Protein AF-A0A7L9R3M8-F1 (afdb_monomer)

Structure (mmCIF, N/CA/C/O backbone):
data_AF-A0A7L9R3M8-F1
#
_entry.id   AF-A0A7L9R3M8-F1
#
loop_
_atom_site.group_PDB
_atom_site.id
_atom_site.type_symbol
_atom_site.label_atom_id
_atom_site.label_alt_id
_atom_site.label_comp_id
_atom_site.label_asym_id
_atom_site.label_entity_id
_atom_site.label_seq_id
_atom_site.pdbx_PDB_ins_code
_atom_site.Cartn_x
_atom_site.Cartn_y
_atom_site.Cartn_z
_atom_site.occupancy
_atom_site.B_iso_or_equiv
_atom_site.auth_seq_id
_atom_site.auth_comp_id
_atom_site.auth_asym_id
_atom_site.auth_atom_id
_atom_site.pdbx_PDB_model_num
ATOM 1 N N . MET A 1 1 ? -17.799 -55.733 -12.411 1.00 40.94 1 MET A N 1
ATOM 2 C CA . MET A 1 1 ? -16.766 -54.785 -11.942 1.00 40.94 1 MET A CA 1
ATOM 3 C C . MET A 1 1 ? -17.197 -53.381 -12.339 1.00 40.94 1 MET A C 1
ATOM 5 O O . MET A 1 1 ? -17.214 -53.084 -13.524 1.00 40.94 1 MET A O 1
ATOM 9 N N . ARG A 1 2 ? -17.662 -52.560 -11.390 1.00 52.81 2 ARG A N 1
ATOM 10 C CA . ARG A 1 2 ? -17.991 -51.150 -11.647 1.00 52.81 2 ARG A CA 1
ATOM 11 C C . ARG A 1 2 ? -16.721 -50.351 -11.388 1.00 52.81 2 ARG A C 1
ATOM 13 O O . ARG A 1 2 ? -16.240 -50.338 -10.261 1.00 52.81 2 ARG A O 1
ATOM 20 N N . VAL A 1 3 ? -16.150 -49.780 -12.443 1.00 49.91 3 VAL A N 1
ATOM 21 C CA . VAL A 1 3 ? -14.991 -48.891 -12.353 1.00 49.91 3 VAL A CA 1
ATOM 22 C C . VAL A 1 3 ? -15.475 -47.630 -11.649 1.00 49.91 3 VAL A C 1
ATOM 24 O O . VAL A 1 3 ? -16.201 -46.824 -12.226 1.00 49.91 3 VAL A O 1
ATOM 27 N N . ILE A 1 4 ? -15.156 -47.515 -10.363 1.00 57.56 4 ILE A N 1
ATOM 28 C CA . ILE A 1 4 ? -15.366 -46.294 -9.595 1.00 57.56 4 ILE A CA 1
ATOM 29 C C . ILE A 1 4 ? -14.345 -45.298 -10.141 1.00 57.56 4 ILE A C 1
ATOM 31 O O . ILE A 1 4 ? -13.175 -45.326 -9.768 1.00 57.56 4 ILE A O 1
ATOM 35 N N . VAL A 1 5 ? -14.778 -44.455 -11.077 1.00 57.78 5 VAL A N 1
ATOM 36 C CA . VAL A 1 5 ? -14.022 -43.272 -11.485 1.00 57.78 5 VAL A CA 1
ATOM 37 C C . VAL A 1 5 ? -14.109 -42.299 -10.314 1.00 57.78 5 VAL A C 1
ATOM 39 O O . VAL A 1 5 ? -15.004 -41.462 -10.236 1.00 57.78 5 VAL A O 1
ATOM 42 N N . LEU A 1 6 ? -13.205 -42.471 -9.348 1.00 56.19 6 LEU A N 1
ATOM 43 C CA . LEU A 1 6 ? -12.852 -41.439 -8.385 1.00 56.19 6 LEU A CA 1
ATOM 44 C C . LEU A 1 6 ? -12.228 -40.303 -9.194 1.00 56.19 6 LEU A C 1
ATOM 46 O O . LEU A 1 6 ? -11.022 -40.268 -9.429 1.00 56.19 6 LEU A O 1
ATOM 50 N N . ALA A 1 7 ? -13.083 -39.411 -9.690 1.00 59.22 7 ALA A N 1
ATOM 51 C CA . ALA A 1 7 ? -12.666 -38.121 -10.193 1.00 59.22 7 ALA A CA 1
ATOM 52 C C . ALA A 1 7 ? -11.979 -37.401 -9.029 1.00 59.22 7 ALA A C 1
ATOM 54 O O . ALA A 1 7 ? -12.631 -36.910 -8.107 1.00 59.22 7 ALA A O 1
ATOM 55 N N . LEU A 1 8 ? -10.647 -37.402 -9.047 1.00 58.78 8 LEU A N 1
ATOM 56 C CA . LEU A 1 8 ? -9.832 -36.501 -8.253 1.00 58.78 8 LEU A CA 1
ATOM 57 C C . LEU A 1 8 ? -10.190 -35.092 -8.723 1.00 58.78 8 LEU A C 1
ATOM 59 O O . LEU A 1 8 ? -9.621 -34.578 -9.683 1.00 58.78 8 LEU A O 1
ATOM 63 N N . MET A 1 9 ? -11.179 -34.492 -8.065 1.00 54.81 9 MET A N 1
ATOM 64 C CA . MET A 1 9 ? -11.399 -33.057 -8.089 1.00 54.81 9 MET A CA 1
ATOM 65 C C . MET A 1 9 ? -10.169 -32.435 -7.430 1.00 54.81 9 MET A C 1
ATOM 67 O O . MET A 1 9 ? -10.170 -32.128 -6.240 1.00 54.81 9 MET A O 1
ATOM 71 N N . VAL A 1 10 ? -9.080 -32.311 -8.191 1.00 56.31 10 VAL A N 1
ATOM 72 C CA . VAL A 1 10 ? -7.995 -31.394 -7.868 1.00 56.31 10 VAL A CA 1
ATOM 73 C C . VAL A 1 10 ? -8.634 -30.023 -7.986 1.00 56.31 10 VAL A C 1
ATOM 75 O O . VAL A 1 10 ? -8.672 -29.421 -9.057 1.00 56.31 10 VAL A O 1
ATOM 78 N N . ALA A 1 11 ? -9.231 -29.565 -6.888 1.00 55.12 11 ALA A N 1
ATOM 79 C CA . ALA A 1 11 ? -9.485 -28.159 -6.702 1.00 55.12 11 ALA A CA 1
ATOM 80 C C . ALA A 1 11 ? -8.110 -27.512 -6.834 1.00 55.12 11 ALA A C 1
ATOM 82 O O . ALA A 1 11 ? -7.274 -27.629 -5.940 1.00 55.12 11 ALA A O 1
ATOM 83 N N . ALA A 1 12 ? -7.840 -26.923 -7.997 1.00 50.97 12 ALA A N 1
ATOM 84 C CA . ALA A 1 12 ? -6.724 -26.026 -8.183 1.00 50.97 12 ALA A CA 1
ATOM 85 C C . ALA A 1 12 ? -7.003 -24.832 -7.268 1.00 50.97 12 ALA A C 1
ATOM 87 O O . ALA A 1 12 ? -7.566 -23.824 -7.684 1.00 50.97 12 ALA A O 1
ATOM 88 N N . SER A 1 13 ? -6.699 -24.983 -5.979 1.00 57.19 13 SER A N 1
ATOM 89 C CA . SER A 1 13 ? -6.560 -23.866 -5.070 1.00 57.19 13 SER A CA 1
ATOM 90 C C . SER A 1 13 ? -5.447 -23.038 -5.681 1.00 57.19 13 SER A C 1
ATOM 92 O O . SER A 1 13 ? -4.285 -23.436 -5.613 1.00 57.19 13 SER A O 1
ATOM 94 N N . SER A 1 14 ? -5.809 -21.963 -6.379 1.00 63.81 14 SER A N 1
ATOM 95 C CA . SER A 1 14 ? -4.867 -20.974 -6.882 1.00 63.81 14 SER A CA 1
ATOM 96 C C . SER A 1 14 ? -3.957 -20.605 -5.715 1.00 63.81 14 SER A C 1
ATOM 98 O O . SER A 1 14 ? -4.412 -19.967 -4.763 1.00 63.81 14 SER A O 1
ATOM 100 N N . ALA A 1 15 ? -2.722 -21.108 -5.726 1.00 78.94 15 ALA A N 1
ATOM 101 C CA . ALA A 1 15 ? -1.764 -20.843 -4.670 1.00 78.94 15 ALA A CA 1
ATOM 102 C C . ALA A 1 15 ? -1.500 -19.340 -4.706 1.00 78.94 15 ALA A C 1
ATOM 104 O O . ALA A 1 15 ? -0.941 -18.828 -5.674 1.00 78.94 15 ALA A O 1
ATOM 105 N N . CYS A 1 16 ? -2.012 -18.623 -3.712 1.00 88.19 16 CYS A N 1
ATOM 106 C CA . CYS A 1 16 ? -1.898 -17.179 -3.689 1.00 88.19 16 CYS A CA 1
ATOM 107 C C . CYS A 1 16 ? -0.423 -16.800 -3.544 1.00 88.19 16 CYS A C 1
ATOM 109 O O . CYS A 1 16 ? 0.247 -17.287 -2.632 1.00 88.19 16 CYS A O 1
ATOM 111 N N . ARG A 1 17 ? 0.088 -15.946 -4.436 1.00 89.56 17 ARG A N 1
ATOM 112 C CA . ARG A 1 17 ? 1.512 -15.578 -4.424 1.00 89.56 17 ARG A CA 1
ATOM 113 C C . ARG A 1 17 ? 1.840 -14.555 -3.341 1.00 89.56 17 ARG A C 1
ATOM 115 O O . ARG A 1 17 ? 2.932 -14.590 -2.783 1.00 89.56 17 ARG A O 1
ATOM 122 N N . TYR A 1 18 ? 0.887 -13.679 -3.021 1.00 91.06 18 TYR A N 1
ATOM 123 C CA . TYR A 1 18 ? 1.064 -12.599 -2.054 1.00 91.06 18 TYR A CA 1
ATOM 124 C C . TYR A 1 18 ? -0.087 -12.536 -1.055 1.00 91.06 18 TYR A C 1
ATOM 126 O O . TYR A 1 18 ? -1.259 -12.450 -1.431 1.00 91.06 18 TYR A O 1
ATOM 134 N N . TYR A 1 19 ? 0.270 -12.525 0.225 1.00 92.88 19 TYR A N 1
ATOM 135 C CA . TYR A 1 19 ? -0.666 -12.391 1.333 1.00 92.88 19 TYR A CA 1
ATOM 136 C C . TYR A 1 19 ? -0.472 -11.044 2.022 1.00 92.88 19 TYR A C 1
ATOM 138 O O . TYR A 1 19 ? 0.644 -10.689 2.397 1.00 92.88 19 TYR A O 1
ATOM 146 N N . CYS A 1 20 ? -1.574 -10.330 2.221 1.00 94.50 20 CYS A N 1
ATOM 147 C CA . CYS A 1 20 ? -1.619 -9.048 2.916 1.00 94.50 20 CYS A CA 1
ATOM 148 C C . CYS A 1 20 ? -2.393 -9.195 4.228 1.00 94.50 20 CYS A C 1
ATOM 150 O O . CYS A 1 20 ? -3.126 -10.170 4.405 1.00 94.50 20 CYS A O 1
ATOM 152 N N . ARG A 1 21 ? -2.260 -8.225 5.139 1.00 95.00 21 ARG A N 1
ATOM 153 C CA . ARG A 1 21 ? -2.945 -8.230 6.441 1.00 95.00 21 ARG A CA 1
ATOM 154 C C . ARG A 1 21 ? -3.852 -7.021 6.596 1.00 95.00 21 ARG A C 1
ATOM 156 O O . ARG A 1 21 ? -3.428 -5.904 6.322 1.00 95.00 21 ARG A O 1
ATOM 163 N N . THR A 1 22 ? -5.095 -7.232 7.017 1.00 91.88 22 THR A N 1
ATOM 164 C CA . THR A 1 22 ? -5.998 -6.126 7.368 1.00 91.88 22 THR A CA 1
ATOM 165 C C . THR A 1 22 ? -5.549 -5.446 8.674 1.00 91.88 22 THR A C 1
ATOM 167 O O . THR A 1 22 ? -4.705 -5.996 9.387 1.00 91.88 22 THR A O 1
ATOM 170 N N . PRO A 1 23 ? -6.098 -4.268 9.030 1.00 90.50 23 PRO A N 1
ATOM 171 C CA . PRO A 1 23 ? -5.836 -3.626 10.322 1.00 90.50 23 PRO A CA 1
ATOM 172 C C . PRO A 1 23 ? -6.182 -4.499 11.539 1.00 90.50 23 PRO A C 1
ATOM 174 O O . PRO A 1 23 ? -5.611 -4.315 12.608 1.00 90.50 23 PRO A O 1
ATOM 177 N N . GLU A 1 24 ? -7.081 -5.470 11.376 1.00 92.38 24 GLU A N 1
ATOM 178 C CA . GLU A 1 24 ? -7.458 -6.469 12.384 1.00 92.38 24 GLU A CA 1
ATOM 179 C C . GLU A 1 24 ? -6.521 -7.696 12.405 1.00 92.38 24 GLU A C 1
ATOM 181 O O . GLU A 1 24 ? -6.849 -8.711 13.014 1.00 92.38 24 GLU A O 1
ATOM 186 N N . ASP A 1 25 ? -5.372 -7.620 11.727 1.00 93.12 25 ASP A N 1
ATOM 187 C CA . ASP A 1 25 ? -4.368 -8.686 11.589 1.00 93.12 25 ASP A CA 1
ATOM 188 C C . ASP A 1 25 ? -4.858 -9.942 10.843 1.00 93.12 25 ASP A C 1
ATOM 190 O O . ASP A 1 25 ? -4.296 -11.033 10.962 1.00 93.12 25 ASP A O 1
ATOM 194 N N . VAL A 1 26 ? -5.895 -9.805 10.010 1.00 93.25 26 VAL A N 1
ATOM 195 C CA . VAL A 1 26 ? -6.421 -10.922 9.216 1.00 93.25 26 VAL A CA 1
ATOM 196 C C . VAL A 1 26 ? -5.658 -11.035 7.901 1.00 93.25 26 VAL A C 1
ATOM 198 O O . VAL A 1 26 ? -5.665 -10.120 7.076 1.00 93.25 26 VAL A O 1
ATOM 201 N N . ALA A 1 27 ? -5.011 -12.181 7.682 1.00 94.44 27 ALA A N 1
ATOM 202 C CA . ALA A 1 27 ? -4.320 -12.473 6.433 1.00 94.44 27 ALA A CA 1
ATOM 203 C C . ALA A 1 27 ? -5.309 -12.816 5.308 1.00 94.44 27 ALA A C 1
ATOM 205 O O . ALA A 1 27 ? -6.214 -13.631 5.488 1.00 94.44 27 ALA A O 1
ATOM 206 N N . TYR A 1 28 ? -5.108 -12.242 4.123 1.00 93.44 28 TYR A N 1
ATOM 207 C CA . TYR A 1 28 ? -5.920 -12.529 2.943 1.00 93.44 28 TYR A CA 1
ATOM 208 C C . TYR A 1 28 ? -5.089 -12.462 1.654 1.00 93.44 28 TYR A C 1
ATOM 210 O O . TYR A 1 28 ? -4.012 -11.863 1.615 1.00 93.44 28 TYR A O 1
ATOM 218 N N . CYS A 1 29 ? -5.583 -13.095 0.588 1.00 92.56 29 CYS A N 1
ATOM 219 C CA . CYS A 1 29 ? -4.905 -13.098 -0.705 1.00 92.56 29 CYS A CA 1
ATOM 220 C C . CYS A 1 29 ? -5.036 -11.739 -1.411 1.00 92.56 29 CYS A C 1
ATOM 222 O O . CYS A 1 29 ? -6.150 -11.294 -1.688 1.00 92.56 29 CYS A O 1
ATOM 224 N N . CYS A 1 30 ? -3.911 -11.106 -1.747 1.00 92.94 30 CYS A N 1
ATOM 225 C CA . CYS A 1 30 ? -3.859 -9.785 -2.388 1.00 92.94 30 CYS A CA 1
ATOM 226 C C . CYS A 1 30 ? -3.068 -9.782 -3.706 1.00 92.94 30 CYS A C 1
ATOM 228 O O . CYS A 1 30 ? -2.599 -8.747 -4.168 1.00 92.94 30 CYS A O 1
ATOM 230 N N . ASP A 1 31 ? -2.959 -10.948 -4.340 1.00 87.94 31 ASP A N 1
ATOM 231 C CA . ASP A 1 31 ? -2.163 -11.188 -5.546 1.00 87.94 31 ASP A CA 1
ATOM 232 C C . ASP A 1 31 ? -2.656 -10.421 -6.794 1.00 87.94 31 ASP A C 1
ATOM 234 O O . ASP A 1 31 ? -1.949 -10.317 -7.786 1.00 87.94 31 ASP A O 1
ATOM 238 N N . GLY A 1 32 ? -3.871 -9.859 -6.786 1.00 81.56 32 GLY A N 1
ATOM 239 C CA . GLY A 1 32 ? -4.382 -8.943 -7.824 1.00 81.56 32 GLY A CA 1
ATOM 240 C C . GLY A 1 32 ? -4.416 -9.470 -9.274 1.00 81.56 32 GLY A C 1
ATOM 241 O O . GLY A 1 32 ? -4.857 -8.742 -10.158 1.00 81.56 32 GLY A O 1
ATOM 242 N N . GLY A 1 33 ? -3.960 -10.701 -9.532 1.00 82.81 33 GLY A N 1
ATOM 243 C CA . GLY A 1 33 ? -3.890 -11.333 -10.851 1.00 82.81 33 GLY A CA 1
ATOM 244 C C . GLY A 1 33 ? -2.873 -10.717 -11.819 1.00 82.81 33 GLY A C 1
ATOM 245 O O . GLY A 1 33 ? -2.948 -10.997 -13.011 1.00 82.81 33 GLY A O 1
ATOM 246 N N . LYS A 1 34 ? -1.955 -9.866 -11.342 1.00 83.81 34 LYS A N 1
ATOM 247 C CA . LYS A 1 34 ? -0.953 -9.177 -12.174 1.00 83.81 34 LYS A CA 1
ATOM 248 C C . LYS A 1 34 ? 0.449 -9.648 -11.809 1.00 83.81 34 LYS A C 1
ATOM 250 O O . LYS A 1 34 ? 0.708 -10.000 -10.661 1.00 83.81 34 LYS A O 1
ATOM 255 N N . ASP A 1 35 ? 1.363 -9.644 -12.770 1.00 85.06 35 ASP A N 1
ATOM 256 C CA . ASP A 1 35 ? 2.778 -9.868 -12.484 1.00 85.06 35 ASP A CA 1
ATOM 257 C C . ASP A 1 35 ? 3.397 -8.564 -11.982 1.00 85.06 35 ASP A C 1
ATOM 259 O O . ASP A 1 35 ? 3.540 -7.593 -12.726 1.00 85.06 35 ASP A O 1
ATOM 263 N N . TYR A 1 36 ? 3.715 -8.533 -10.690 1.00 84.75 36 TYR A N 1
ATOM 264 C CA . TYR A 1 36 ? 4.379 -7.400 -10.056 1.00 84.75 36 TYR A CA 1
ATOM 265 C C . TYR A 1 36 ? 5.897 -7.561 -10.114 1.00 84.75 36 TYR A C 1
ATOM 267 O O . TYR A 1 36 ? 6.428 -8.662 -10.278 1.00 84.75 36 TYR A O 1
ATOM 275 N N . ARG A 1 37 ? 6.609 -6.438 -9.966 1.00 77.06 37 ARG A N 1
ATOM 276 C CA . ARG A 1 37 ? 8.051 -6.463 -9.692 1.00 77.06 37 ARG A CA 1
ATOM 277 C C . ARG A 1 37 ? 8.323 -7.159 -8.356 1.00 77.06 37 ARG A C 1
ATOM 279 O O . ARG A 1 37 ? 7.403 -7.509 -7.622 1.00 77.06 37 ARG A O 1
ATOM 286 N N . HIS A 1 38 ? 9.599 -7.369 -8.049 1.00 83.69 38 HIS A N 1
ATOM 287 C CA . HIS A 1 38 ? 9.999 -7.928 -6.764 1.00 83.69 38 HIS A CA 1
ATOM 288 C C . HIS A 1 38 ? 9.390 -7.124 -5.593 1.00 83.69 38 HIS A C 1
ATOM 290 O O . HIS A 1 38 ? 9.218 -5.908 -5.723 1.00 83.69 38 HIS A O 1
ATOM 296 N N . PRO A 1 39 ? 9.059 -7.771 -4.460 1.00 90.31 39 PRO A N 1
ATOM 297 C CA . PRO A 1 39 ? 8.670 -7.070 -3.248 1.00 90.31 39 PRO A CA 1
ATOM 298 C C . PRO A 1 39 ? 9.717 -6.043 -2.833 1.00 90.31 39 PRO A C 1
ATOM 300 O O . PRO A 1 39 ? 10.856 -6.376 -2.524 1.00 90.31 39 PRO A O 1
ATOM 303 N N . GLU A 1 40 ? 9.305 -4.786 -2.813 1.00 92.12 40 GLU A N 1
ATOM 304 C CA . GLU A 1 40 ? 10.104 -3.661 -2.345 1.00 92.12 40 GLU A CA 1
ATOM 305 C C . GLU A 1 40 ? 9.322 -2.942 -1.249 1.00 92.12 40 GLU A C 1
ATOM 307 O O . GLU A 1 40 ? 8.087 -3.006 -1.220 1.00 92.12 40 GLU A O 1
ATOM 312 N N . THR A 1 41 ? 10.056 -2.263 -0.370 1.00 94.88 41 THR A N 1
ATOM 313 C CA . THR A 1 41 ? 9.518 -1.408 0.689 1.00 94.88 41 THR A CA 1
ATOM 314 C C . THR A 1 41 ? 9.888 0.032 0.367 1.00 94.88 41 THR A C 1
ATOM 316 O O . THR A 1 41 ? 11.063 0.323 0.151 1.00 94.88 41 THR A O 1
ATOM 319 N N . HIS A 1 42 ? 8.906 0.931 0.356 1.00 93.81 42 HIS A N 1
ATOM 320 C CA . HIS A 1 42 ? 9.143 2.367 0.204 1.00 93.81 42 HIS A CA 1
ATOM 321 C C . HIS A 1 42 ? 9.167 3.072 1.565 1.00 93.81 42 HIS A C 1
ATOM 323 O O . HIS A 1 42 ? 8.516 2.627 2.519 1.00 93.81 42 HIS A O 1
ATOM 329 N N . ASP A 1 43 ? 9.889 4.192 1.635 1.00 94.06 43 ASP A N 1
ATOM 330 C CA . ASP A 1 43 ? 9.973 5.040 2.826 1.00 94.06 43 ASP A CA 1
ATOM 331 C C . ASP A 1 43 ? 8.616 5.644 3.226 1.00 94.06 43 ASP A C 1
ATOM 333 O O . ASP A 1 43 ? 7.695 5.790 2.416 1.00 94.06 43 ASP A O 1
ATOM 337 N N . GLY A 1 44 ? 8.525 6.047 4.495 1.00 93.44 44 GLY A N 1
ATOM 338 C CA . GLY A 1 44 ? 7.323 6.618 5.096 1.00 93.44 44 GLY A CA 1
ATOM 339 C C . GLY A 1 44 ? 6.308 5.564 5.533 1.00 93.44 44 GLY A C 1
ATOM 340 O O . GLY A 1 44 ? 6.568 4.360 5.524 1.00 93.44 44 GLY A O 1
ATOM 341 N N . ASP A 1 45 ? 5.127 6.045 5.903 1.00 94.94 45 ASP A N 1
ATOM 342 C CA . ASP A 1 45 ? 4.055 5.252 6.488 1.00 94.94 45 ASP A CA 1
ATOM 343 C C . ASP A 1 45 ? 2.784 5.308 5.645 1.00 94.94 45 ASP A C 1
ATOM 345 O O . ASP A 1 45 ? 2.571 6.203 4.818 1.00 94.94 45 ASP A O 1
ATOM 349 N N . CYS A 1 46 ? 1.927 4.308 5.841 1.00 94.81 46 CYS A N 1
ATOM 350 C CA . CYS A 1 46 ? 0.583 4.358 5.293 1.00 94.81 46 CYS A CA 1
ATOM 351 C C . CYS A 1 46 ? -0.180 5.530 5.925 1.00 94.81 46 CYS A C 1
ATOM 353 O O . CYS A 1 46 ? -0.096 5.720 7.140 1.00 94.81 46 CYS A O 1
ATOM 355 N N . PRO A 1 47 ? -0.942 6.308 5.136 1.00 92.75 47 PRO A N 1
ATOM 356 C CA . PRO A 1 47 ? -1.761 7.372 5.693 1.00 92.75 47 PRO A CA 1
ATOM 357 C C . PRO A 1 47 ? -2.809 6.790 6.64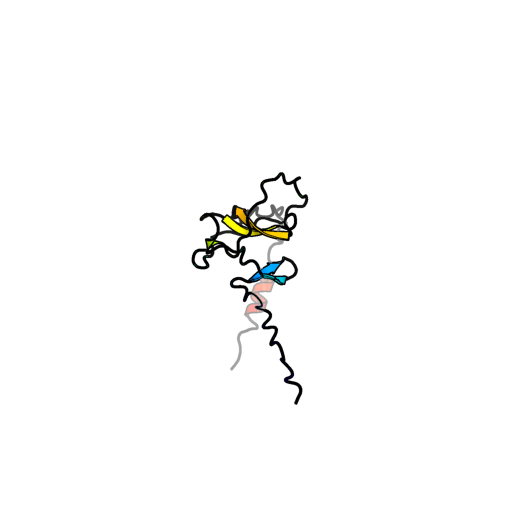3 1.00 92.75 47 PRO A C 1
ATOM 359 O O . PRO A 1 47 ? -3.228 5.637 6.493 1.00 92.75 47 PRO A O 1
ATOM 362 N N . GLU A 1 48 ? -3.269 7.616 7.582 1.00 89.25 48 GLU A N 1
ATOM 363 C CA . GLU A 1 48 ? -4.343 7.243 8.497 1.00 89.25 48 GLU A CA 1
ATOM 364 C C . GLU A 1 48 ? -5.582 6.756 7.728 1.00 89.25 48 GLU A C 1
ATOM 366 O O . GLU A 1 48 ? -5.915 7.229 6.631 1.00 89.25 48 GLU A O 1
ATOM 371 N N . VAL A 1 49 ? -6.274 5.781 8.315 1.00 85.06 49 VAL A N 1
ATOM 372 C CA . VAL A 1 49 ? -7.537 5.276 7.785 1.00 85.06 49 VAL A CA 1
ATOM 373 C C . VAL A 1 49 ? -8.548 6.423 7.736 1.00 85.06 49 VAL A C 1
ATOM 375 O O . VAL A 1 49 ? -8.813 7.093 8.729 1.00 85.06 49 VAL A O 1
ATOM 378 N N . ARG A 1 50 ? -9.134 6.663 6.561 1.00 80.06 50 ARG A N 1
ATOM 379 C CA . ARG A 1 50 ? -10.114 7.741 6.374 1.00 80.06 50 ARG A CA 1
ATOM 380 C C . ARG A 1 50 ? -11.381 7.441 7.180 1.00 80.06 50 ARG A C 1
ATOM 382 O O . ARG A 1 50 ? -11.895 6.330 7.127 1.00 80.06 50 ARG A O 1
ATOM 389 N N . SER A 1 51 ? -11.937 8.460 7.833 1.00 81.25 51 SER A N 1
ATOM 390 C CA . SER A 1 51 ? -13.186 8.359 8.606 1.00 81.25 51 SER A CA 1
ATOM 391 C C . SER A 1 51 ? -14.457 8.279 7.749 1.00 81.25 51 SER A C 1
ATOM 393 O O . SER A 1 51 ? -15.529 7.966 8.260 1.00 81.25 51 SER A O 1
ATOM 395 N N . SER A 1 52 ? -14.367 8.576 6.450 1.00 86.44 52 SER A N 1
ATOM 396 C CA . SER A 1 52 ? -15.500 8.522 5.523 1.00 86.44 52 SER A CA 1
ATOM 397 C C . SER A 1 52 ? -15.080 8.044 4.137 1.00 86.44 52 SER A C 1
ATOM 399 O O . SER A 1 52 ? -13.985 8.347 3.651 1.00 86.44 52 SER A O 1
ATOM 401 N N . CYS A 1 53 ? -15.983 7.303 3.495 1.00 88.06 53 CYS A N 1
ATOM 402 C CA . CYS A 1 53 ? -15.763 6.743 2.172 1.00 88.06 53 CYS A CA 1
ATOM 403 C C . CYS A 1 53 ? -16.326 7.666 1.091 1.00 88.06 53 CYS A C 1
ATOM 405 O O . CYS A 1 53 ? -17.527 7.954 1.105 1.00 88.06 53 CYS A O 1
ATOM 407 N N . PRO A 1 54 ? -15.496 8.138 0.142 1.00 82.06 54 PRO A N 1
ATOM 408 C CA . PRO A 1 54 ? -16.013 8.877 -0.997 1.00 82.06 54 PRO A CA 1
ATOM 409 C C . PRO A 1 54 ? -16.909 7.959 -1.834 1.00 82.06 54 PRO A C 1
ATOM 411 O O . PRO A 1 54 ? -16.715 6.743 -1.876 1.00 82.06 54 PRO A O 1
ATOM 414 N N . ARG A 1 55 ? -17.878 8.539 -2.549 1.00 81.25 55 ARG A N 1
ATOM 415 C CA . ARG A 1 55 ? -18.593 7.782 -3.579 1.00 81.25 55 ARG A CA 1
ATOM 416 C C . ARG A 1 55 ? -17.613 7.474 -4.702 1.00 81.25 55 ARG A C 1
ATOM 418 O O . ARG A 1 55 ? -17.179 8.380 -5.411 1.00 81.25 55 ARG A O 1
ATOM 425 N N . PHE A 1 56 ? -17.245 6.207 -4.833 1.00 74.44 56 PHE A N 1
ATOM 426 C CA . PHE A 1 56 ? -16.421 5.758 -5.942 1.00 74.44 56 PHE A CA 1
ATOM 427 C C . PHE A 1 56 ? -17.244 5.822 -7.230 1.00 74.44 56 PHE A C 1
ATOM 429 O O . PHE A 1 56 ? -18.387 5.367 -7.273 1.00 74.44 56 PHE A O 1
ATOM 436 N N . GLY A 1 57 ? -16.666 6.423 -8.269 1.00 72.69 57 GLY A N 1
ATOM 437 C CA . GLY A 1 57 ? -17.173 6.276 -9.630 1.00 72.69 57 GLY A CA 1
ATOM 438 C C . GLY A 1 57 ? -16.838 4.890 -10.189 1.00 72.69 57 GLY A C 1
ATOM 439 O O . GLY A 1 57 ? -16.487 3.967 -9.458 1.00 72.69 57 GLY A O 1
ATOM 440 N N . THR A 1 58 ? -16.878 4.748 -1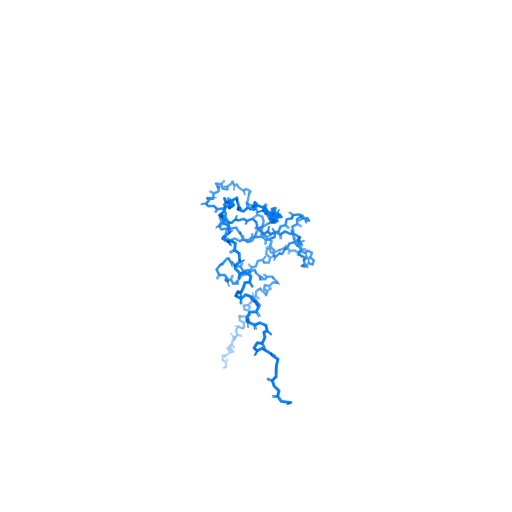1.510 1.00 75.44 58 THR A N 1
ATOM 441 C CA . THR A 1 58 ? -16.506 3.497 -12.198 1.00 75.44 58 THR A CA 1
ATOM 442 C C . THR A 1 58 ? -15.016 3.159 -12.089 1.00 75.44 58 THR A C 1
ATOM 444 O O . THR A 1 58 ? -14.640 2.002 -12.243 1.00 75.44 58 THR A O 1
ATOM 447 N N . ASN A 1 59 ? -14.163 4.147 -11.804 1.00 77.75 59 ASN A N 1
ATOM 448 C CA . ASN A 1 59 ? -12.716 3.972 -11.707 1.00 77.75 59 ASN A CA 1
ATOM 449 C C . ASN A 1 59 ? -12.314 3.706 -10.259 1.00 77.75 59 ASN A C 1
ATOM 451 O O . ASN A 1 59 ? -12.072 4.628 -9.476 1.00 77.75 59 ASN A O 1
ATOM 455 N N . ARG A 1 60 ? -12.269 2.424 -9.908 1.00 83.81 60 ARG A N 1
ATOM 456 C CA . ARG A 1 60 ? -11.798 1.962 -8.607 1.00 83.81 60 ARG A CA 1
ATOM 457 C C . ARG A 1 60 ? -10.278 1.752 -8.643 1.00 83.81 60 ARG A C 1
ATOM 459 O O . ARG A 1 60 ? -9.789 1.213 -9.633 1.00 83.81 60 ARG A O 1
ATOM 466 N N . PRO A 1 61 ? -9.537 2.146 -7.594 1.00 86.31 61 PRO A N 1
ATOM 467 C CA . PRO A 1 61 ? -8.113 1.851 -7.500 1.00 86.31 61 PRO A CA 1
ATOM 468 C C . PRO A 1 61 ? -7.821 0.349 -7.563 1.00 86.31 61 PRO A C 1
ATOM 470 O O . PRO A 1 61 ? -8.581 -0.465 -7.034 1.00 86.31 61 PRO A O 1
ATOM 473 N N . ASP A 1 62 ? -6.709 0.005 -8.205 1.00 90.31 62 ASP A N 1
ATOM 474 C CA . ASP A 1 62 ? -6.239 -1.369 -8.334 1.00 90.31 62 ASP A CA 1
ATOM 475 C C . ASP A 1 62 ? -5.749 -1.946 -6.997 1.00 90.31 62 ASP A C 1
ATOM 477 O O . ASP A 1 62 ? -5.277 -1.233 -6.108 1.00 90.31 62 ASP A O 1
ATOM 481 N N . VAL A 1 63 ? -5.819 -3.273 -6.879 1.00 94.38 63 VAL A N 1
ATOM 482 C CA . VAL A 1 63 ? -5.183 -4.011 -5.782 1.00 94.38 63 VAL A CA 1
ATOM 483 C C . VAL A 1 63 ? -3.663 -3.933 -5.928 1.00 94.38 63 VAL A C 1
ATOM 485 O O . VAL A 1 63 ? -3.147 -4.026 -7.039 1.00 94.38 63 VAL A O 1
ATOM 488 N N . CYS A 1 64 ? -2.949 -3.820 -4.810 1.00 95.44 64 CYS A N 1
A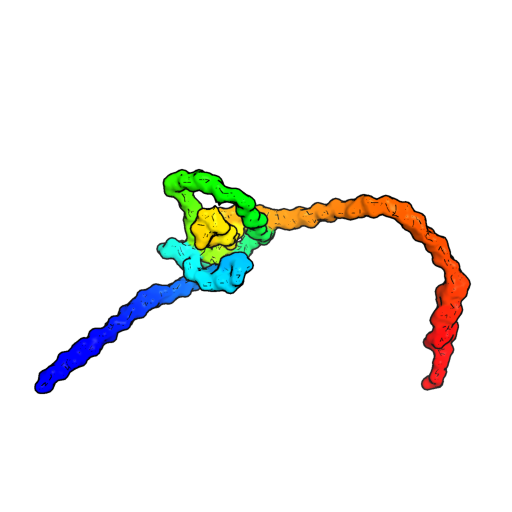TOM 489 C CA . CYS A 1 64 ? -1.501 -4.014 -4.743 1.00 95.44 64 CYS A CA 1
ATOM 490 C C . CYS A 1 64 ? -1.156 -5.086 -3.689 1.00 95.44 64 CYS A C 1
ATOM 492 O O . CYS A 1 64 ? -1.877 -5.202 -2.693 1.00 95.44 64 CYS A O 1
ATOM 494 N N . PRO A 1 65 ? -0.069 -5.853 -3.883 1.00 95.50 65 PRO A N 1
ATOM 495 C CA . PRO A 1 65 ? 0.430 -6.788 -2.873 1.00 95.50 65 PRO A CA 1
ATOM 496 C C . PRO A 1 65 ? 1.565 -6.245 -1.988 1.00 95.50 65 PRO A C 1
ATOM 498 O O . PRO A 1 65 ? 1.777 -6.763 -0.897 1.00 95.50 65 PRO A O 1
ATOM 501 N N . HIS A 1 66 ? 2.329 -5.253 -2.456 1.00 94.94 66 HIS A N 1
ATOM 502 C CA . HIS A 1 66 ? 3.481 -4.668 -1.752 1.00 94.94 66 HIS A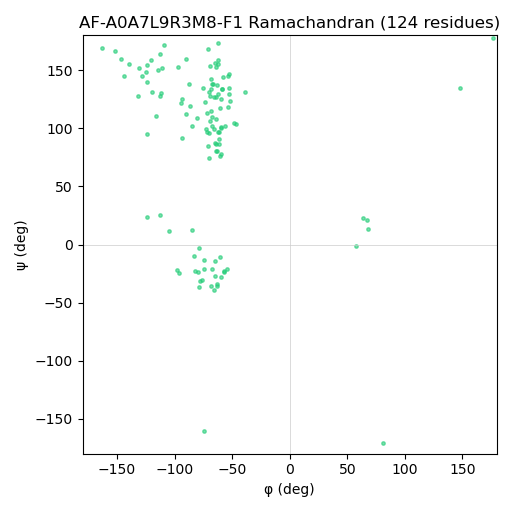 CA 1
ATOM 503 C C . HIS A 1 66 ? 3.863 -3.305 -2.353 1.00 94.94 66 HIS A C 1
ATOM 505 O O . HIS A 1 66 ? 3.384 -2.954 -3.433 1.00 94.94 66 HIS A O 1
ATOM 511 N N . ASP A 1 67 ? 4.747 -2.544 -1.699 1.00 95.88 67 ASP A N 1
ATOM 512 C CA . ASP A 1 67 ? 5.082 -1.173 -2.125 1.00 95.88 67 ASP A CA 1
ATOM 513 C C . ASP A 1 67 ? 5.743 -1.129 -3.509 1.00 95.88 67 ASP A C 1
ATOM 515 O O . ASP A 1 67 ? 5.429 -0.240 -4.291 1.00 95.88 67 ASP A O 1
ATOM 519 N N . GLY A 1 68 ? 6.551 -2.133 -3.873 1.00 93.75 68 GLY A N 1
ATOM 520 C CA . GLY A 1 68 ? 7.126 -2.255 -5.229 1.00 93.75 68 GLY A CA 1
ATOM 521 C C . GLY A 1 68 ? 6.112 -2.389 -6.382 1.00 93.75 68 GLY A C 1
ATOM 522 O O . GLY A 1 68 ? 6.481 -2.297 -7.551 1.00 93.75 68 GLY A O 1
ATOM 523 N N . ALA A 1 69 ? 4.826 -2.608 -6.080 1.00 94.31 69 ALA A N 1
ATOM 524 C CA . ALA A 1 69 ? 3.741 -2.527 -7.061 1.00 94.31 69 ALA A CA 1
ATOM 525 C C . ALA A 1 69 ? 3.243 -1.086 -7.290 1.00 94.31 69 ALA A C 1
ATOM 527 O O . ALA A 1 69 ? 2.443 -0.839 -8.193 1.00 94.31 69 ALA A O 1
ATOM 528 N N . CYS A 1 70 ? 3.689 -0.146 -6.459 1.00 94.19 70 CYS A N 1
ATOM 529 C CA . CYS A 1 70 ? 3.289 1.250 -6.435 1.00 94.19 70 CYS A CA 1
ATOM 530 C C . CYS A 1 70 ? 4.413 2.167 -6.941 1.00 94.19 70 CYS A C 1
ATOM 532 O O . CYS A 1 70 ? 5.547 1.752 -7.168 1.00 94.19 70 CYS A O 1
ATOM 534 N N . ALA A 1 71 ? 4.099 3.451 -7.125 1.00 94.38 71 ALA A N 1
ATOM 535 C CA . ALA A 1 71 ? 5.108 4.461 -7.433 1.00 94.38 71 ALA A CA 1
ATOM 536 C C . ALA A 1 71 ? 6.096 4.656 -6.251 1.00 94.38 71 ALA A C 1
ATOM 538 O O . ALA A 1 71 ? 5.695 4.431 -5.109 1.00 94.38 71 ALA A O 1
ATOM 539 N N . PRO A 1 72 ? 7.331 5.155 -6.480 1.00 91.38 72 PRO A N 1
ATOM 540 C CA . PRO A 1 72 ? 8.400 5.234 -5.464 1.00 91.38 72 PRO A CA 1
ATOM 541 C C . PRO A 1 72 ? 8.080 5.966 -4.145 1.00 91.38 72 PRO A C 1
ATOM 543 O O . PRO A 1 72 ? 8.751 5.757 -3.143 1.00 91.38 72 PRO A O 1
ATOM 546 N N . HIS A 1 73 ? 7.068 6.839 -4.123 1.00 94.06 73 HIS A N 1
ATOM 547 C CA . HIS A 1 73 ? 6.635 7.591 -2.930 1.00 94.06 73 HIS A CA 1
ATOM 548 C C . HIS A 1 73 ? 5.249 7.157 -2.441 1.00 94.06 73 HIS A C 1
ATOM 550 O O . HIS A 1 73 ? 4.475 7.941 -1.889 1.00 94.06 73 HIS A O 1
ATOM 556 N N . SER A 1 74 ? 4.872 5.922 -2.746 1.00 95.94 74 SER A N 1
ATOM 557 C CA . SER A 1 74 ? 3.573 5.356 -2.413 1.00 95.94 74 SER A CA 1
ATOM 558 C C . SER A 1 74 ? 3.743 4.029 -1.709 1.00 95.94 74 SER A C 1
ATOM 560 O O . SER A 1 74 ? 4.624 3.246 -2.046 1.00 95.94 74 SER A O 1
ATOM 562 N N . LYS A 1 75 ? 2.854 3.761 -0.766 1.00 96.81 75 LYS A N 1
ATOM 563 C CA . LYS A 1 75 ? 2.798 2.495 -0.051 1.00 96.81 75 LYS A CA 1
ATOM 564 C C . LYS A 1 75 ? 1.555 1.727 -0.434 1.00 96.81 75 LYS A C 1
ATOM 566 O O . LYS A 1 75 ? 0.529 2.306 -0.808 1.00 96.81 75 LYS A O 1
ATOM 571 N N . CYS A 1 76 ? 1.661 0.414 -0.344 1.00 96.31 76 CYS A N 1
ATOM 572 C CA . CYS A 1 76 ? 0.550 -0.485 -0.527 1.00 96.31 76 CYS A CA 1
ATOM 573 C C . CYS A 1 76 ? -0.204 -0.623 0.797 1.00 96.31 76 CYS A C 1
ATOM 575 O O . CYS A 1 76 ? 0.240 -1.305 1.714 1.00 96.31 76 CYS A O 1
ATOM 577 N N . CYS A 1 77 ? -1.340 0.064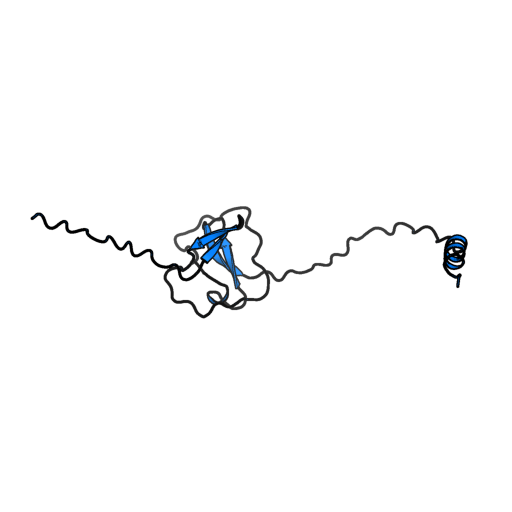 0.912 1.00 96.31 77 CYS A N 1
ATOM 578 C CA . CYS A 1 77 ? -2.023 0.268 2.187 1.00 96.31 77 CYS A CA 1
ATOM 579 C C . CYS A 1 77 ? -3.461 -0.226 2.129 1.00 96.31 77 CYS A C 1
ATOM 581 O O . CYS A 1 77 ? -4.162 0.036 1.146 1.00 96.31 77 CYS A O 1
ATOM 583 N N . PHE A 1 78 ? -3.939 -0.860 3.203 1.00 95.00 78 PHE A N 1
ATOM 584 C CA . PHE A 1 78 ? -5.345 -1.237 3.308 1.00 95.00 78 PHE A CA 1
ATOM 585 C C . PHE A 1 78 ? -6.247 -0.001 3.206 1.00 95.00 78 PHE A C 1
ATOM 587 O O . PHE A 1 78 ? -6.012 1.050 3.816 1.00 95.00 78 PHE A O 1
ATOM 594 N N . ASP A 1 79 ? -7.289 -0.103 2.394 1.00 93.69 79 ASP A N 1
ATOM 595 C CA . ASP A 1 79 ? -8.328 0.904 2.295 1.00 93.69 79 ASP A CA 1
ATOM 596 C C . ASP A 1 79 ? -9.650 0.307 2.746 1.00 93.69 79 ASP A C 1
ATOM 598 O O . ASP A 1 79 ? -10.213 -0.537 2.059 1.00 93.69 79 ASP A O 1
ATOM 602 N N . VAL A 1 80 ? -10.150 0.752 3.899 1.00 90.31 80 VAL A N 1
ATOM 603 C CA . VAL A 1 80 ? -11.409 0.257 4.479 1.00 90.31 80 VAL A CA 1
ATOM 604 C C . VAL A 1 80 ? -12.611 0.482 3.565 1.00 90.31 80 VAL A C 1
ATOM 606 O O . VAL A 1 80 ? -13.560 -0.293 3.591 1.00 90.31 80 VAL A O 1
ATOM 609 N N . CYS A 1 81 ? -12.562 1.508 2.717 1.00 90.00 81 CYS A N 1
ATOM 610 C CA . CYS A 1 81 ? -13.643 1.828 1.799 1.00 90.00 81 CYS A CA 1
ATOM 611 C C . CYS A 1 81 ? -13.625 0.937 0.556 1.00 90.00 81 CYS A C 1
ATOM 613 O O . CYS A 1 81 ? -14.658 0.751 -0.085 1.00 90.00 81 CYS A O 1
ATOM 615 N N . LEU A 1 82 ? -12.463 0.374 0.220 1.00 91.75 82 LEU A N 1
ATOM 616 C CA . LEU A 1 82 ? -12.318 -0.617 -0.839 1.00 91.75 82 LEU A CA 1
ATOM 617 C C . LEU A 1 82 ? -12.300 -2.053 -0.293 1.00 91.75 82 LEU A C 1
ATOM 619 O O . LEU A 1 82 ? -12.576 -2.977 -1.044 1.00 91.75 82 LEU A O 1
ATOM 623 N N . GLY A 1 83 ? -11.980 -2.280 0.976 1.00 90.88 83 GLY A N 1
ATOM 624 C CA . GLY A 1 83 ? -11.797 -3.621 1.536 1.00 90.88 83 GLY A CA 1
ATOM 625 C C . GLY A 1 83 ? -10.576 -4.365 0.980 1.00 90.88 83 GLY A C 1
ATOM 626 O O . GLY A 1 83 ? -10.541 -5.591 1.018 1.00 90.88 83 GLY A O 1
ATOM 627 N N . HIS A 1 84 ? -9.588 -3.654 0.426 1.00 93.88 84 HIS A N 1
ATOM 628 C CA . HIS A 1 84 ? -8.320 -4.237 -0.020 1.00 93.88 84 HIS A CA 1
ATOM 629 C C . HIS A 1 84 ? -7.171 -3.228 0.054 1.00 93.88 84 HIS A C 1
ATOM 631 O O . HIS A 1 84 ? -7.380 -2.022 0.188 1.00 93.88 84 HIS A O 1
ATOM 637 N N . HIS A 1 85 ? -5.944 -3.728 -0.069 1.00 95.88 85 HIS A N 1
ATOM 638 C CA . HIS A 1 85 ? -4.753 -2.912 -0.242 1.00 95.88 85 HIS A CA 1
ATOM 639 C C . HIS A 1 85 ? -4.755 -2.230 -1.608 1.00 95.88 85 HIS A C 1
ATOM 641 O O . HIS A 1 85 ? -5.039 -2.862 -2.625 1.00 95.88 85 HIS A O 1
ATOM 647 N N . THR A 1 86 ? -4.454 -0.938 -1.617 1.00 95.25 86 THR A N 1
ATOM 648 C CA . THR A 1 86 ? -4.294 -0.106 -2.814 1.00 95.25 86 THR A CA 1
ATOM 649 C C . THR A 1 86 ? -3.104 0.822 -2.609 1.00 95.25 86 THR A C 1
ATOM 651 O O . THR A 1 86 ? -2.759 1.163 -1.474 1.00 95.25 86 THR A O 1
ATOM 654 N N . CYS A 1 87 ? -2.495 1.273 -3.701 1.00 95.00 87 CYS A N 1
ATOM 655 C CA . CYS A 1 87 ? -1.437 2.270 -3.631 1.00 95.00 87 CYS A CA 1
ATOM 656 C C . CYS A 1 87 ? -1.984 3.599 -3.091 1.00 95.00 87 CYS A C 1
ATOM 658 O O . CYS A 1 87 ? -2.969 4.132 -3.609 1.00 95.00 87 CYS A O 1
ATOM 660 N N . LYS A 1 88 ? -1.338 4.130 -2.052 1.00 94.81 88 LYS A N 1
ATOM 661 C CA . LYS A 1 88 ? -1.599 5.450 -1.464 1.00 94.81 88 LYS A CA 1
ATOM 662 C C . LYS A 1 88 ? -0.284 6.199 -1.318 1.00 94.81 88 LYS A C 1
ATOM 664 O O . LYS A 1 88 ? 0.753 5.570 -1.136 1.00 94.81 88 LYS A O 1
ATOM 669 N N . LEU A 1 89 ? -0.319 7.529 -1.365 1.00 95.25 89 LEU A N 1
ATOM 670 C CA . LEU A 1 89 ? 0.870 8.329 -1.070 1.00 95.25 89 LEU A CA 1
ATOM 671 C C . LEU A 1 89 ? 1.361 8.025 0.347 1.00 95.25 89 LEU A C 1
ATOM 673 O O . LEU A 1 89 ? 0.554 7.975 1.278 1.00 95.25 89 LEU A O 1
ATOM 677 N N . ALA A 1 90 ? 2.668 7.816 0.478 1.00 95.62 90 ALA A N 1
ATOM 678 C CA . ALA A 1 90 ? 3.301 7.656 1.774 1.00 95.62 90 ALA A CA 1
ATOM 679 C C . ALA A 1 90 ? 3.230 8.984 2.531 1.00 95.62 90 ALA A C 1
ATOM 681 O O . ALA A 1 90 ? 3.470 10.051 1.957 1.00 95.62 90 ALA A O 1
ATOM 682 N N . VAL A 1 91 ? 2.928 8.923 3.823 1.00 94.31 91 VAL A N 1
ATOM 683 C CA . VAL A 1 91 ? 3.142 10.060 4.713 1.00 94.31 91 VAL A CA 1
ATOM 684 C C . VAL A 1 91 ? 4.510 9.887 5.348 1.00 94.31 91 VAL A C 1
ATOM 686 O O . VAL A 1 91 ? 4.812 8.850 5.928 1.00 94.31 91 VAL A O 1
ATOM 689 N N . THR A 1 92 ? 5.377 10.886 5.233 1.00 85.44 92 THR A N 1
ATOM 690 C CA . THR A 1 92 ? 6.539 10.933 6.117 1.00 85.44 92 THR A CA 1
ATOM 691 C C . THR A 1 92 ? 6.005 11.241 7.508 1.00 85.44 92 THR A C 1
ATOM 693 O O . THR A 1 92 ? 5.276 12.235 7.622 1.00 85.44 92 THR A O 1
ATOM 696 N N . PRO A 1 93 ? 6.334 10.470 8.555 1.00 65.50 93 PRO A N 1
ATOM 697 C CA . PRO A 1 93 ? 6.042 10.894 9.908 1.00 65.50 93 PRO A CA 1
ATOM 698 C C . PRO A 1 93 ? 6.828 12.183 10.127 1.00 65.50 93 PRO A C 1
ATOM 700 O O . PRO A 1 93 ? 8.026 12.186 10.413 1.00 65.50 93 PRO A O 1
ATOM 703 N N . THR A 1 94 ? 6.155 13.318 9.945 1.00 59.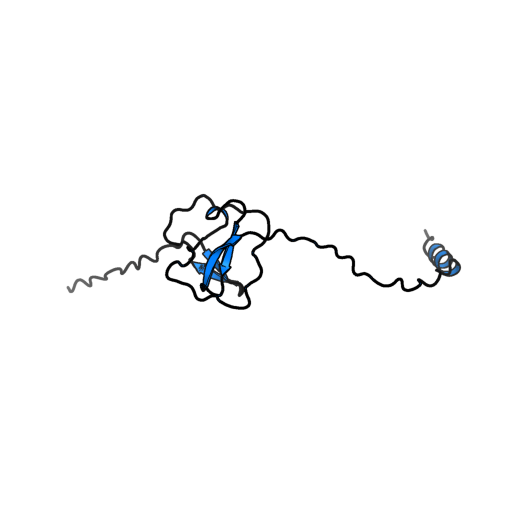06 94 THR A N 1
AT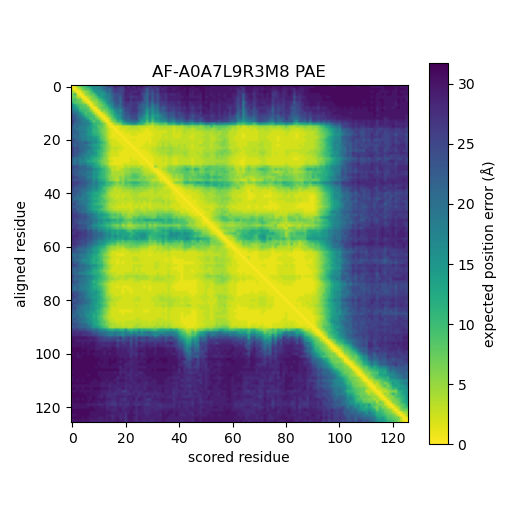OM 704 C CA . THR A 1 94 ? 6.597 14.551 10.552 1.00 59.06 94 THR A CA 1
ATOM 705 C C . THR A 1 94 ? 6.500 14.252 12.031 1.00 59.06 94 THR A C 1
ATOM 707 O O . THR A 1 94 ? 5.428 14.349 12.627 1.00 59.06 94 THR A O 1
ATOM 710 N N . TYR A 1 95 ? 7.615 13.865 12.641 1.00 49.75 95 TYR A N 1
ATOM 711 C CA . TYR A 1 95 ? 7.832 14.181 14.034 1.00 49.75 95 TYR A CA 1
ATOM 712 C C . TYR A 1 95 ? 7.801 15.710 14.099 1.00 49.75 95 TYR A C 1
ATOM 714 O O . TYR A 1 95 ? 8.833 16.374 14.141 1.00 49.75 95 TYR A O 1
ATOM 722 N N . THR A 1 96 ? 6.605 16.301 14.058 1.00 44.66 96 THR A N 1
ATOM 723 C CA . THR A 1 96 ? 6.362 17.571 14.704 1.00 44.66 96 THR A CA 1
ATOM 724 C C . THR A 1 96 ? 6.637 17.275 16.161 1.00 44.66 96 THR A C 1
ATOM 726 O O . THR A 1 96 ? 5.752 16.920 16.937 1.00 44.66 96 THR A O 1
ATOM 729 N N . VAL A 1 97 ? 7.908 17.403 16.530 1.00 46.03 97 VAL A N 1
ATOM 730 C CA . VAL A 1 97 ? 8.280 17.888 17.842 1.00 46.03 97 VAL A CA 1
ATOM 731 C C . VAL A 1 97 ? 7.670 19.285 17.896 1.00 46.03 97 VAL A C 1
ATOM 733 O O . VAL A 1 97 ? 8.338 20.287 17.685 1.00 46.03 97 VAL A O 1
ATOM 736 N N . THR A 1 98 ? 6.358 19.363 18.088 1.00 48.56 98 THR A N 1
ATOM 737 C CA . THR A 1 98 ? 5.800 20.469 18.831 1.00 48.56 98 THR A CA 1
ATOM 738 C C . THR A 1 98 ? 6.235 20.119 20.244 1.00 48.56 98 THR A C 1
ATOM 740 O O . THR A 1 98 ? 5.648 19.200 20.824 1.00 48.56 98 THR A O 1
ATOM 743 N N . PRO A 1 99 ? 7.321 20.707 20.788 1.00 50.81 99 PRO A N 1
ATOM 744 C CA . PRO A 1 99 ? 7.556 20.543 22.207 1.00 50.81 99 PRO A CA 1
ATOM 745 C C . PRO A 1 99 ? 6.248 20.969 22.884 1.00 50.81 99 PRO A C 1
ATOM 747 O O . PRO A 1 99 ? 5.712 22.025 22.522 1.00 50.81 99 PRO A O 1
ATOM 750 N N . PRO A 1 100 ? 5.667 20.166 23.793 1.00 55.19 100 PRO A N 1
ATOM 751 C CA . PRO A 1 100 ? 4.601 20.687 24.623 1.00 55.19 100 PRO A CA 1
ATOM 752 C C . PRO A 1 100 ? 5.154 21.970 25.234 1.00 55.19 100 PRO A C 1
ATOM 754 O O . PRO A 1 100 ? 6.234 21.963 25.826 1.00 55.19 100 PRO A O 1
ATOM 757 N N . ILE A 1 101 ? 4.465 23.088 25.017 1.00 55.25 101 ILE A N 1
ATOM 758 C CA . ILE A 1 101 ? 4.778 24.341 25.692 1.00 55.25 101 ILE A CA 1
ATOM 759 C C . ILE A 1 101 ? 4.356 24.117 27.147 1.00 55.25 101 ILE A C 1
ATOM 761 O O . ILE A 1 101 ? 3.286 24.536 27.581 1.00 55.25 101 ILE A O 1
ATOM 765 N N . THR A 1 102 ? 5.144 23.349 27.896 1.00 51.50 102 THR A N 1
ATOM 766 C CA . THR A 1 102 ? 5.018 23.258 29.338 1.00 51.50 102 THR A CA 1
ATOM 767 C C . THR A 1 102 ? 5.458 24.607 29.875 1.00 51.50 102 THR A C 1
ATOM 769 O O . THR A 1 102 ? 6.636 24.960 29.852 1.00 51.50 102 THR A O 1
ATOM 772 N N . LEU A 1 103 ? 4.466 25.379 30.317 1.00 54.28 103 LEU A N 1
ATOM 773 C CA . LEU A 1 103 ? 4.626 26.545 31.176 1.00 54.28 103 LEU A CA 1
ATOM 774 C C . LEU A 1 103 ? 5.727 26.254 32.218 1.00 54.28 103 LEU A C 1
ATOM 776 O O . LEU A 1 103 ? 5.681 25.184 32.832 1.00 54.28 103 LEU A O 1
ATOM 780 N N . PRO A 1 104 ? 6.713 27.146 32.429 1.00 44.91 104 PRO A N 1
ATOM 781 C CA . PRO A 1 104 ? 7.795 26.885 33.366 1.00 44.91 104 PRO A CA 1
ATOM 782 C C . PRO A 1 104 ? 7.227 26.824 34.786 1.00 44.91 104 PRO A C 1
ATOM 784 O O . PRO A 1 104 ? 6.987 27.846 35.425 1.00 44.91 104 PRO A O 1
ATOM 787 N N . THR A 1 105 ? 7.006 25.615 35.297 1.00 49.97 105 THR A N 1
ATOM 788 C CA . THR A 1 105 ? 6.817 25.391 36.725 1.00 49.97 105 THR A CA 1
ATOM 789 C C . THR A 1 105 ? 8.165 25.579 37.399 1.00 49.97 105 THR A C 1
ATOM 791 O O . THR A 1 105 ? 9.122 24.838 37.175 1.00 49.97 105 THR A O 1
ATOM 794 N N . THR A 1 106 ? 8.236 26.636 38.201 1.00 52.22 106 THR A N 1
ATOM 795 C CA . THR A 1 106 ? 9.364 27.033 39.036 1.00 52.22 106 THR A CA 1
ATOM 796 C C . THR A 1 106 ? 9.891 25.822 39.804 1.00 52.22 106 THR A C 1
ATOM 798 O O . THR A 1 106 ? 9.279 25.359 40.765 1.00 52.22 106 THR A O 1
ATOM 801 N N . LYS A 1 107 ? 11.023 25.272 39.359 1.00 50.38 107 LYS A N 1
ATOM 802 C CA . LYS A 1 107 ? 11.697 24.171 40.044 1.00 50.38 107 LYS A CA 1
ATOM 803 C C . LYS A 1 107 ? 12.234 24.719 41.365 1.00 50.38 107 LYS A C 1
ATOM 805 O O . LYS A 1 107 ? 13.086 25.605 41.370 1.00 50.38 107 LYS A O 1
ATOM 810 N N . THR A 1 108 ? 11.706 24.220 42.476 1.00 58.75 108 THR A N 1
ATOM 811 C CA . THR A 1 108 ? 12.179 24.529 43.828 1.00 58.75 108 THR A CA 1
ATOM 812 C C . THR A 1 108 ? 13.692 24.279 43.904 1.00 58.75 108 THR A C 1
ATOM 814 O O . THR A 1 108 ? 14.157 23.252 43.395 1.00 58.75 108 THR A O 1
ATOM 817 N N . PRO A 1 109 ? 14.488 25.187 44.498 1.00 55.41 109 PRO A N 1
ATOM 818 C CA . PRO A 1 109 ? 15.933 25.023 44.550 1.00 55.41 109 PRO A CA 1
ATOM 819 C C . PRO A 1 109 ? 16.304 23.763 45.338 1.00 55.41 109 PRO A C 1
ATOM 821 O O . PRO A 1 109 ? 15.833 23.530 46.452 1.00 55.41 109 PRO A O 1
ATOM 824 N N . ILE A 1 110 ? 17.159 22.941 44.730 1.00 60.47 110 ILE A N 1
ATOM 825 C CA . ILE A 1 110 ? 17.717 21.727 45.327 1.00 60.47 110 ILE A CA 1
ATOM 826 C C . ILE A 1 110 ? 18.501 22.132 46.580 1.00 60.47 110 ILE A C 1
ATOM 828 O O . ILE A 1 110 ? 19.494 22.852 46.493 1.00 60.47 110 ILE A O 1
ATOM 832 N N . ASN A 1 111 ? 18.074 21.653 47.750 1.00 61.56 111 ASN A N 1
ATOM 833 C CA . ASN A 1 111 ? 18.822 21.826 48.989 1.00 61.56 111 ASN A CA 1
ATOM 834 C C . ASN A 1 111 ? 20.077 20.933 48.948 1.00 61.56 111 ASN A C 1
ATOM 836 O O . ASN A 1 111 ? 20.026 19.731 49.219 1.00 61.56 111 ASN A O 1
ATOM 840 N N . ILE A 1 112 ? 21.206 21.538 48.573 1.00 60.25 112 ILE A N 1
ATOM 841 C CA . ILE A 1 112 ? 22.506 20.887 48.333 1.00 60.25 112 ILE A CA 1
ATOM 842 C C . ILE A 1 112 ? 22.997 20.108 49.573 1.00 60.25 112 ILE A C 1
ATOM 844 O O . ILE A 1 112 ? 23.736 19.130 49.441 1.00 60.25 112 ILE A O 1
ATOM 848 N N . ALA A 1 113 ? 22.515 20.452 50.777 1.00 55.72 113 ALA A N 1
ATOM 849 C CA . ALA A 1 113 ? 22.849 19.743 52.012 1.00 55.72 113 ALA A CA 1
ATOM 850 C C . ALA A 1 113 ? 22.341 18.286 52.041 1.00 55.72 113 ALA A C 1
ATOM 852 O O . ALA A 1 113 ? 22.950 17.437 52.694 1.00 55.72 113 ALA A O 1
ATOM 853 N N . ILE A 1 114 ? 21.258 17.966 51.318 1.00 57.56 114 ILE A N 1
ATOM 854 C CA . ILE A 1 114 ? 20.719 16.596 51.242 1.00 57.56 114 ILE A CA 1
ATOM 855 C C . ILE A 1 114 ? 21.551 15.740 50.276 1.00 57.56 114 ILE A C 1
ATOM 857 O O . ILE A 1 114 ? 21.819 14.572 50.554 1.00 57.56 114 ILE A O 1
ATOM 861 N N . TYR A 1 115 ? 22.030 16.328 49.175 1.00 55.62 115 TYR A N 1
ATOM 862 C CA . TYR A 1 115 ? 22.823 15.613 48.172 1.00 55.62 115 TYR A CA 1
ATOM 863 C C . TYR A 1 115 ? 24.183 15.155 48.722 1.00 55.62 115 TYR A C 1
ATOM 865 O O . TYR A 1 115 ? 24.612 14.030 48.468 1.00 55.62 115 TYR A O 1
ATOM 873 N N . ALA A 1 116 ? 24.835 15.988 49.540 1.00 55.56 116 ALA A N 1
ATOM 874 C CA . ALA A 1 116 ? 26.131 15.657 50.130 1.00 55.56 116 ALA A CA 1
ATOM 875 C C . ALA A 1 116 ? 26.055 14.512 51.160 1.00 55.56 116 ALA A C 1
ATOM 877 O O . ALA A 1 116 ? 26.950 13.669 51.196 1.00 55.56 116 ALA A O 1
ATOM 878 N N . ARG A 1 117 ? 24.972 14.419 51.951 1.00 55.69 117 ARG A N 1
ATOM 879 C CA . ARG A 1 117 ? 24.789 13.336 52.942 1.00 55.69 117 ARG A CA 1
ATOM 880 C C . ARG A 1 117 ? 24.708 11.948 52.300 1.00 55.69 117 ARG A C 1
ATOM 882 O O . ARG A 1 117 ? 25.245 10.995 52.854 1.00 55.69 117 ARG A O 1
ATOM 889 N N . ASN A 1 118 ? 24.105 11.835 51.118 1.00 55.62 118 ASN A N 1
ATOM 890 C CA . ASN A 1 118 ? 23.931 10.542 50.448 1.00 55.62 118 ASN A CA 1
ATOM 891 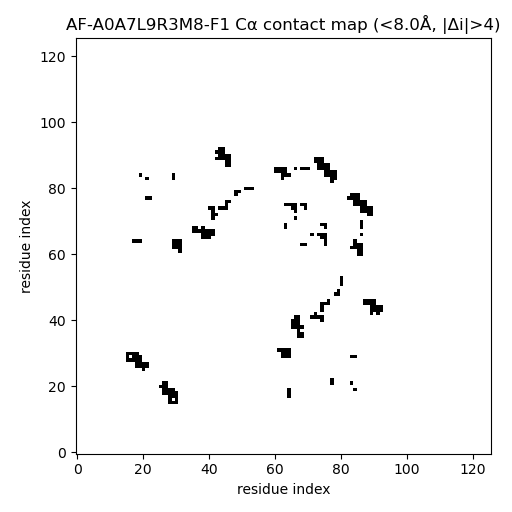C C . ASN A 1 118 ? 25.221 9.988 49.824 1.00 55.62 118 ASN A C 1
ATOM 893 O O . ASN A 1 118 ? 25.318 8.779 49.625 1.00 55.62 118 ASN A O 1
ATOM 897 N N . LYS A 1 119 ? 26.225 10.834 49.550 1.00 54.25 119 LYS A N 1
ATOM 898 C CA . LYS A 1 119 ? 27.512 10.389 48.987 1.00 54.25 119 LYS A CA 1
ATOM 899 C C . LYS A 1 119 ? 28.498 9.842 50.021 1.00 54.25 119 LYS A C 1
ATOM 901 O O . LYS A 1 119 ? 29.363 9.063 49.640 1.00 54.25 119 LYS A O 1
ATOM 906 N N . VAL A 1 120 ? 28.379 10.207 51.300 1.00 56.56 120 VAL A N 1
ATOM 907 C CA . VAL A 1 120 ? 29.295 9.707 52.348 1.00 56.56 120 VAL A CA 1
ATOM 908 C C . VAL A 1 120 ? 28.964 8.260 52.741 1.00 56.56 120 VAL A C 1
ATOM 910 O O . VAL A 1 120 ? 29.861 7.486 53.049 1.00 56.56 120 VAL A O 1
ATOM 913 N N . ASN A 1 121 ? 27.695 7.851 52.648 1.00 53.97 121 ASN A N 1
ATOM 914 C CA . ASN A 1 121 ? 27.241 6.524 53.088 1.00 53.97 121 ASN A CA 1
ATOM 915 C C . ASN A 1 121 ? 27.548 5.371 52.111 1.00 53.97 121 ASN A C 1
ATOM 917 O O . ASN A 1 121 ? 27.241 4.227 52.428 1.00 53.97 121 ASN A O 1
ATOM 921 N N . GLN A 1 122 ? 28.124 5.637 50.932 1.00 56.72 122 GLN A N 1
ATOM 922 C CA . GLN A 1 122 ? 28.410 4.603 49.921 1.00 56.72 122 GLN A CA 1
ATOM 923 C C . GLN A 1 122 ? 29.898 4.213 49.833 1.00 56.72 122 GLN A C 1
ATOM 925 O O . GLN A 1 122 ? 30.296 3.519 48.902 1.00 56.72 122 GLN A O 1
ATOM 930 N N . GLY A 1 123 ? 30.730 4.642 50.791 1.00 54.09 123 GLY A N 1
ATOM 931 C CA . GLY A 1 123 ? 32.161 4.327 50.829 1.00 54.09 123 GLY A CA 1
ATOM 932 C C . GLY A 1 123 ? 32.602 3.661 52.132 1.00 54.09 123 GLY A C 1
ATOM 933 O O . GLY A 1 123 ? 32.954 4.350 53.084 1.00 54.09 123 GLY A O 1
ATOM 934 N N . GLY A 1 124 ? 32.648 2.329 52.148 1.00 38.97 124 GLY A N 1
ATOM 935 C CA . GLY A 1 124 ? 33.305 1.513 53.181 1.00 38.97 124 GLY A CA 1
ATOM 936 C C . GLY A 1 124 ? 32.563 0.192 53.378 1.00 38.97 124 GLY A C 1
ATOM 937 O O . GLY A 1 124 ? 31.346 0.202 53.489 1.00 38.97 124 GLY A O 1
ATOM 938 N N . ARG A 1 125 ? 33.176 -0.988 53.462 1.00 38.75 125 ARG A N 1
ATOM 939 C CA . ARG A 1 125 ? 34.556 -1.484 53.671 1.00 38.75 125 ARG A CA 1
ATOM 940 C C . ARG A 1 125 ? 34.398 -3.034 53.736 1.00 38.75 125 ARG A C 1
ATOM 942 O O . ARG A 1 125 ? 33.255 -3.468 53.904 1.00 38.75 125 ARG A O 1
ATOM 949 N N . PRO A 1 126 ? 35.446 -3.862 53.869 1.00 45.12 126 PRO A N 1
ATOM 950 C CA . PRO A 1 126 ? 36.789 -3.873 53.285 1.00 45.12 126 PRO A CA 1
ATOM 951 C C . PRO A 1 126 ? 36.876 -4.706 51.994 1.00 45.12 126 PRO A C 1
ATOM 953 O O . PRO A 1 126 ? 36.073 -5.651 51.829 1.00 45.12 126 PRO A O 1
#

pLDDT: mean 76.25, std 18.61, range [38.75, 96.81]

Organism: Penaeus chinensis (NCBI:txid139456)

Sequence (126 aa):
MRVIVLALMVAASSACRYYCRTPEDVAYCCDGGKDYRHPETHDGDCPEVRSSCPRFGTNRPDVCPHDGACAPHSKCCFDVCLGHHTCKLAVTPTYTVTPPITLPTTKTPINIAIYARNKVNQGGRP

Solvent-accessible surface area (backbone atoms only — not comparable to full-atom values): 8428 Å² total; per-residue (Å²): 136,83,84,77,79,75,74,77,76,74,73,78,69,77,77,67,85,30,73,39,63,45,98,86,69,48,75,44,80,27,44,69,90,60,93,65,63,71,88,39,86,46,75,59,38,68,61,79,82,72,94,69,70,75,88,74,65,93,79,68,84,60,63,29,61,34,18,41,66,35,59,84,63,16,28,45,29,74,32,84,78,73,73,43,31,23,67,41,65,36,38,67,80,74,79,71,76,66,70,79,86,70,74,86,71,81,75,75,79,79,64,63,73,61,60,58,59,65,62,62,79,77,72,85,84,136

Secondary structure (DSSP, 8-state):
----------------S-EEE-TT--EEE--TTS-PPSP---SSBPPPPPSS-----S-PPPP-SSGGGS-TTEEEEEETTTTEEEEEEPB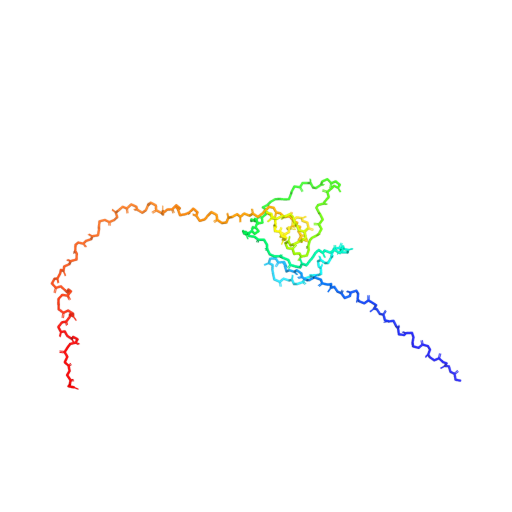P---------------PPP-HHHHHHHHHTT----

InterPro domains:
  IPR008197 WAP-type 'four-disulfide core' domain [PS51390] (39-91)
  IPR036645 Elafin-like superfamily [G3DSA:4.10.75.10] (41-91)
  IPR036645 Elafin-like superfamily [SSF57256] (38-85)

Mean predicted aligned error: 15.68 Å

Radius of gyration: 29.46 Å; Cα contacts (8 Å, |Δi|>4): 148; chains: 1; bounding box: 55×82×66 Å

Foldseek 3Di:
DDPPPPPPPPPPPVPQPAWDADPVRDIDRQSQPDDFDPADAADAADDDADPDADPDDPDDAGGDRFCSRDDRQWTQDQHPNVRGTGTDGGDHPPPPPPPPPPDDDPDDDDPVVVVVVVVVVPDDDD